Protein AF-A0A177N5U4-F1 (afdb_monomer_lite)

Radius of gyration: 31.04 Å; chains: 1; bounding box: 64×52×62 Å

pLDDT: mean 76.76, std 10.3, range [43.62, 92.69]

Sequence (119 aa):
MPQPHKRHLLTKIILLGGLFAGLVYFFHPEVGGVSLLIDGQPVAEPLFRLAAIPLLLAVVAVVGVLVLIALFGAGMLMFFAVLACSVLGVFLLAPYSWPILLLFGLMLLAMSWRSGGER

Secondary structure (DSSP, 8-state):
----HHHHHHHHHHHHHHHHHHHHHHH-TTTT----EETTEE---HHHHHHHHHHHHHHHHHHHHHHHHHHHHHHHHHHHHHHHHHHHHHHHH-GGGHHHHHHHHHHHHHHHHHHHS--

Structure (mmCIF, N/CA/C/O backbone):
data_AF-A0A177N5U4-F1
#
_entry.id   AF-A0A177N5U4-F1
#
loop_
_atom_site.group_PDB
_atom_site.id
_atom_site.type_symbol
_atom_site.label_atom_id
_atom_site.label_alt_id
_atom_site.label_comp_id
_atom_site.label_asym_id
_atom_site.label_entity_id
_atom_site.label_seq_id
_atom_site.pdbx_PDB_ins_code
_atom_site.Cartn_x
_atom_site.Cartn_y
_atom_site.Cartn_z
_atom_site.occupancy
_atom_site.B_iso_or_equiv
_atom_site.auth_seq_id
_atom_site.auth_comp_id
_atom_site.auth_asym_id
_atom_site.auth_atom_id
_atom_site.pdbx_PDB_model_num
ATOM 1 N N . MET A 1 1 ? 33.64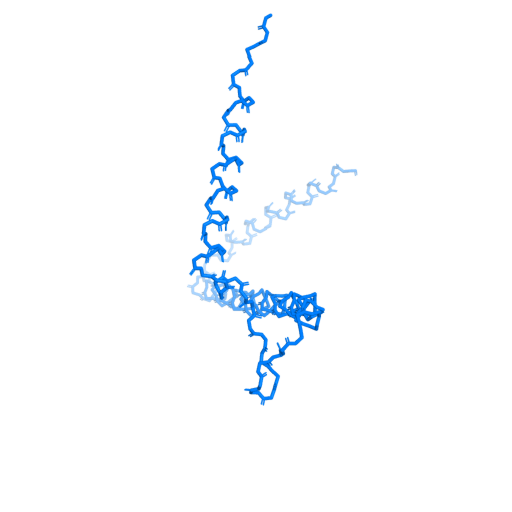5 34.446 6.947 1.00 43.62 1 MET A N 1
ATOM 2 C CA . MET A 1 1 ? 34.465 33.279 6.551 1.00 43.62 1 MET A CA 1
ATOM 3 C C . MET A 1 1 ? 33.577 32.035 6.500 1.00 43.62 1 MET A C 1
ATOM 5 O O . MET A 1 1 ? 33.235 31.531 7.563 1.00 43.62 1 MET A O 1
ATOM 9 N N . PRO A 1 2 ? 33.132 31.568 5.320 1.00 46.47 2 PRO A N 1
ATOM 10 C CA . PRO A 1 2 ? 32.341 30.346 5.197 1.00 46.47 2 PRO A CA 1
ATOM 11 C C . PRO A 1 2 ? 33.238 29.140 4.863 1.00 46.47 2 PRO A C 1
ATOM 13 O O . PRO A 1 2 ? 34.041 29.180 3.936 1.00 46.47 2 PRO A O 1
ATOM 16 N N . GLN A 1 3 ? 33.104 28.069 5.644 1.00 57.28 3 GLN A N 1
ATOM 17 C CA . GLN A 1 3 ? 33.880 26.825 5.559 1.00 57.28 3 GLN A CA 1
ATOM 18 C C . GLN A 1 3 ? 33.539 25.999 4.289 1.00 57.28 3 GLN A C 1
ATOM 20 O O . GLN A 1 3 ? 32.374 25.639 4.109 1.00 57.28 3 GLN A O 1
ATOM 25 N N . PRO A 1 4 ? 34.515 25.602 3.441 1.00 58.34 4 PRO A N 1
ATOM 26 C CA . PRO A 1 4 ? 34.283 24.878 2.176 1.00 58.34 4 PRO A CA 1
ATOM 27 C C . PRO A 1 4 ? 34.144 23.342 2.314 1.00 58.34 4 PRO A C 1
ATOM 29 O O . PRO A 1 4 ? 34.214 22.610 1.328 1.00 58.34 4 PRO A O 1
ATOM 32 N N . HIS A 1 5 ? 33.938 22.814 3.523 1.00 59.22 5 HIS A N 1
ATOM 33 C CA . HIS A 1 5 ? 34.162 21.392 3.824 1.00 59.22 5 HIS A CA 1
ATOM 34 C C . HIS A 1 5 ? 33.105 20.410 3.257 1.00 59.22 5 HIS A C 1
ATOM 36 O O . HIS A 1 5 ? 33.413 19.246 3.010 1.00 59.22 5 HIS A O 1
ATOM 42 N N . LYS A 1 6 ? 31.860 20.843 2.996 1.00 60.66 6 LYS A N 1
ATOM 43 C CA . LYS A 1 6 ? 30.755 19.924 2.626 1.00 60.66 6 LYS A CA 1
ATOM 44 C C . LYS A 1 6 ? 30.735 19.477 1.157 1.00 60.66 6 LYS A C 1
ATOM 46 O O . LYS A 1 6 ? 30.216 18.403 0.864 1.00 60.66 6 LYS A O 1
ATOM 51 N N . ARG A 1 7 ? 31.314 20.254 0.231 1.00 67.06 7 ARG A N 1
ATOM 52 C CA . ARG A 1 7 ? 31.342 19.896 -1.204 1.00 67.06 7 ARG A CA 1
ATOM 53 C C . ARG A 1 7 ? 32.164 18.636 -1.465 1.00 67.06 7 ARG A C 1
ATOM 55 O O . ARG A 1 7 ? 31.751 17.782 -2.236 1.00 67.06 7 ARG A O 1
ATOM 62 N N . HIS A 1 8 ? 33.289 18.501 -0.772 1.00 74.19 8 HIS A N 1
ATOM 63 C CA . HIS A 1 8 ? 34.229 17.407 -0.991 1.00 74.19 8 HIS A CA 1
ATOM 64 C C . HIS A 1 8 ? 33.670 16.042 -0.556 1.00 74.19 8 HIS A C 1
ATOM 66 O O . HIS A 1 8 ? 33.963 15.025 -1.181 1.00 74.19 8 HIS A O 1
ATOM 72 N N . LEU A 1 9 ? 32.820 16.015 0.478 1.00 79.62 9 LEU A N 1
ATOM 73 C CA . LEU A 1 9 ? 32.143 14.793 0.917 1.00 79.62 9 LEU A CA 1
ATOM 74 C C . LEU A 1 9 ? 31.110 14.329 -0.119 1.00 79.62 9 LEU A C 1
ATOM 76 O O . LEU A 1 9 ? 31.077 13.156 -0.475 1.00 79.62 9 LEU A O 1
ATOM 80 N N . LEU A 1 10 ? 30.313 15.261 -0.648 1.00 83.06 10 LEU A N 1
ATOM 81 C CA . LEU A 1 10 ? 29.286 14.965 -1.646 1.00 83.06 10 LEU A CA 1
ATOM 82 C C . LEU A 1 10 ? 29.916 14.460 -2.954 1.00 83.06 10 LEU A C 1
ATOM 84 O O . LEU A 1 10 ? 29.471 13.452 -3.496 1.00 83.06 10 LEU A O 1
ATOM 88 N N . THR A 1 11 ? 31.016 15.076 -3.403 1.00 86.50 11 THR A N 1
ATOM 89 C CA . THR A 1 11 ? 31.786 14.592 -4.560 1.00 86.50 11 THR A CA 1
ATOM 90 C C . THR A 1 11 ? 32.329 13.180 -4.338 1.00 86.50 11 THR A C 1
ATOM 92 O O . THR A 1 11 ? 32.208 12.344 -5.227 1.00 86.50 11 THR A O 1
ATOM 95 N N . LYS A 1 12 ? 32.872 12.876 -3.150 1.00 86.38 12 LYS A N 1
ATOM 96 C CA . LYS A 1 12 ? 33.354 11.525 -2.817 1.00 86.38 12 LYS A CA 1
ATOM 97 C C . LYS A 1 12 ? 32.238 10.484 -2.822 1.00 86.38 12 LYS A C 1
ATOM 99 O O . LYS A 1 12 ? 32.462 9.387 -3.316 1.00 86.38 12 LYS A O 1
ATOM 104 N N . ILE A 1 13 ? 31.054 10.823 -2.310 1.00 88.44 13 ILE A N 1
ATOM 105 C CA . ILE A 1 13 ? 29.900 9.913 -2.286 1.00 88.44 13 ILE A CA 1
ATOM 106 C C . ILE A 1 13 ? 29.414 9.620 -3.707 1.00 88.44 13 ILE A C 1
ATOM 108 O O . ILE A 1 13 ? 29.200 8.459 -4.038 1.00 88.44 13 ILE A O 1
ATOM 112 N N . ILE A 1 14 ? 29.294 10.641 -4.563 1.00 90.19 14 ILE A N 1
ATOM 113 C CA . ILE A 1 14 ? 28.900 10.444 -5.967 1.00 90.19 14 ILE A CA 1
ATOM 114 C C . ILE A 1 14 ? 29.947 9.607 -6.708 1.00 90.19 14 ILE A C 1
ATOM 116 O O . ILE A 1 14 ? 29.589 8.704 -7.457 1.00 90.19 14 ILE A O 1
ATOM 120 N N . LEU A 1 15 ? 31.236 9.868 -6.478 1.00 92.69 15 LEU A N 1
ATOM 121 C CA . LEU A 1 15 ? 32.326 9.160 -7.148 1.00 92.69 15 LEU A CA 1
ATOM 122 C C . LEU A 1 15 ? 32.426 7.698 -6.686 1.00 92.69 15 LEU A C 1
ATOM 124 O O . LEU A 1 15 ? 32.589 6.806 -7.513 1.00 92.69 15 LEU A O 1
ATOM 128 N N . LEU A 1 16 ? 32.248 7.441 -5.387 1.00 91.75 16 LEU A N 1
ATOM 129 C CA . LEU A 1 16 ? 32.196 6.089 -4.830 1.00 91.75 16 LEU A CA 1
ATOM 130 C C . LEU A 1 16 ? 30.946 5.337 -5.303 1.00 91.75 16 LEU A C 1
ATOM 132 O O . LEU A 1 16 ? 31.050 4.184 -5.708 1.00 91.75 16 LEU A O 1
ATOM 136 N N . GLY A 1 17 ? 29.785 5.995 -5.304 1.00 86.12 17 GLY A N 1
ATOM 137 C CA . GLY A 1 17 ? 28.531 5.426 -5.796 1.00 86.12 17 GLY A CA 1
ATOM 138 C C . GLY A 1 17 ? 28.585 5.098 -7.288 1.00 86.12 17 GLY A C 1
ATOM 139 O O . GLY A 1 17 ? 28.162 4.019 -7.688 1.00 86.12 17 GLY A O 1
ATOM 140 N N . GLY A 1 18 ? 29.172 5.981 -8.100 1.00 89.44 18 GLY A N 1
ATOM 141 C CA . GLY A 1 18 ? 29.389 5.750 -9.529 1.00 89.44 18 GLY A CA 1
ATOM 142 C C . GLY A 1 18 ? 30.367 4.607 -9.800 1.00 89.44 18 GLY A C 1
ATOM 143 O O . GLY A 1 18 ? 30.095 3.766 -10.653 1.00 89.44 18 GLY A O 1
ATOM 144 N N . LEU A 1 19 ? 31.464 4.523 -9.038 1.00 92.25 19 LEU A N 1
ATOM 145 C CA . LEU A 1 19 ? 32.413 3.410 -9.131 1.00 92.25 19 LEU A CA 1
ATOM 146 C C . LEU A 1 19 ? 31.739 2.076 -8.786 1.00 92.25 19 LEU A C 1
ATOM 148 O O . LEU A 1 19 ? 31.916 1.095 -9.502 1.00 92.25 19 LEU A O 1
ATOM 152 N N . PHE A 1 20 ? 30.938 2.051 -7.719 1.00 85.69 20 PHE A N 1
ATOM 153 C CA . PHE A 1 20 ? 30.228 0.850 -7.288 1.00 85.69 20 PHE A CA 1
ATOM 154 C C . PHE A 1 20 ? 29.162 0.428 -8.302 1.00 85.69 20 PHE A C 1
ATOM 156 O O . PHE A 1 20 ? 29.101 -0.739 -8.671 1.00 85.69 20 PHE A O 1
ATOM 163 N N . ALA A 1 21 ? 28.371 1.378 -8.809 1.00 82.44 21 ALA A N 1
ATOM 164 C CA . ALA A 1 21 ? 27.389 1.123 -9.859 1.00 82.44 21 ALA A CA 1
ATOM 165 C C . ALA A 1 21 ? 28.052 0.596 -11.143 1.00 82.44 21 ALA A C 1
ATOM 167 O O . ALA A 1 21 ? 27.557 -0.357 -11.741 1.00 82.44 21 ALA A O 1
ATOM 168 N N . GLY A 1 22 ? 29.201 1.163 -11.526 1.00 83.19 22 GLY A N 1
ATOM 169 C CA . GLY A 1 22 ? 29.991 0.695 -12.663 1.00 83.19 22 GLY A CA 1
ATOM 170 C C . GLY A 1 22 ? 30.524 -0.726 -12.470 1.00 83.19 22 GLY A C 1
ATOM 171 O O . GLY A 1 22 ? 30.394 -1.548 -13.372 1.00 83.19 22 GLY A O 1
ATOM 172 N N . LEU A 1 23 ? 31.065 -1.042 -11.288 1.00 85.00 23 LEU A N 1
ATOM 173 C CA . LEU A 1 23 ? 31.514 -2.399 -10.961 1.00 85.00 23 LEU A CA 1
ATOM 174 C C . LEU A 1 23 ? 30.354 -3.401 -10.985 1.00 85.00 23 LEU A C 1
ATOM 176 O O . LEU A 1 23 ? 30.491 -4.468 -11.574 1.00 85.00 23 LEU A O 1
ATOM 180 N N . VAL A 1 24 ? 29.214 -3.062 -10.379 1.00 81.19 24 VAL A N 1
ATOM 181 C CA . VAL A 1 24 ? 28.028 -3.933 -10.359 1.00 81.19 24 VAL A CA 1
ATOM 182 C C . VAL A 1 24 ? 27.532 -4.209 -11.777 1.00 81.19 24 VAL A C 1
ATOM 184 O O . VAL A 1 24 ? 27.314 -5.367 -12.118 1.00 81.19 24 VAL A O 1
ATOM 187 N N . TYR A 1 25 ? 27.436 -3.180 -12.624 1.00 78.44 25 TYR A N 1
ATOM 188 C CA . TYR A 1 25 ? 27.037 -3.344 -14.023 1.00 78.44 25 TYR 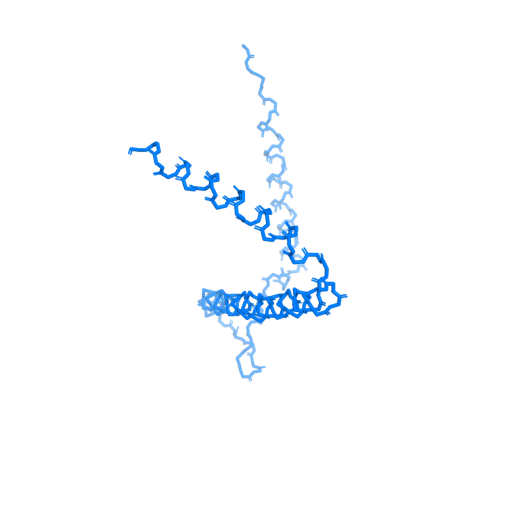A CA 1
ATOM 189 C C . TYR A 1 25 ? 28.036 -4.195 -14.823 1.00 78.44 25 TYR A C 1
ATOM 191 O O . TYR A 1 25 ? 27.635 -5.015 -15.645 1.00 78.44 25 TYR A O 1
ATOM 199 N N . PHE A 1 26 ? 29.339 -4.030 -14.569 1.00 80.75 26 PHE A N 1
ATOM 200 C CA . PHE A 1 26 ? 30.389 -4.780 -15.260 1.00 80.75 26 PHE A CA 1
ATOM 201 C C . PHE A 1 26 ? 30.415 -6.264 -14.871 1.00 80.75 26 PHE A C 1
ATOM 203 O O . PHE A 1 26 ? 30.567 -7.122 -15.736 1.00 80.75 26 PHE A O 1
ATOM 210 N N . PHE A 1 27 ? 30.266 -6.579 -13.581 1.00 81.25 27 PHE A N 1
ATOM 211 C CA . PHE A 1 27 ? 30.308 -7.962 -13.092 1.00 81.25 27 PHE A CA 1
ATOM 212 C C . PHE A 1 27 ? 28.976 -8.703 -13.241 1.00 81.25 27 PHE A C 1
ATOM 214 O O . PHE A 1 27 ? 28.964 -9.929 -13.340 1.00 81.25 27 PHE A O 1
ATOM 221 N N . HIS A 1 28 ? 27.861 -7.978 -13.273 1.00 70.75 28 HIS A N 1
ATOM 222 C CA . HIS A 1 28 ? 26.526 -8.552 -13.328 1.00 70.75 28 HIS A CA 1
ATOM 223 C C . HIS A 1 28 ? 25.624 -7.718 -14.254 1.00 70.75 28 HIS A C 1
ATOM 225 O O . HIS A 1 28 ? 24.751 -6.995 -13.783 1.00 70.75 28 HIS A O 1
ATOM 231 N N . PRO A 1 29 ? 25.766 -7.827 -15.584 1.00 65.75 29 PRO A N 1
ATOM 232 C CA . PRO A 1 29 ? 24.925 -7.072 -16.523 1.00 65.75 29 PRO A CA 1
ATOM 233 C C . PRO A 1 29 ? 23.429 -7.414 -16.387 1.00 65.75 29 PRO A C 1
ATOM 235 O O . PRO A 1 29 ? 22.563 -6.622 -16.748 1.00 65.75 29 PRO A O 1
ATOM 238 N N . GLU A 1 30 ? 23.131 -8.581 -15.813 1.00 62.59 30 GLU A N 1
ATOM 239 C CA . GLU A 1 30 ? 21.780 -9.078 -15.563 1.00 62.59 30 GLU A CA 1
ATOM 240 C C . GLU A 1 30 ? 21.149 -8.502 -14.274 1.00 62.59 30 GLU A C 1
ATOM 242 O O . GLU A 1 30 ? 19.921 -8.488 -14.147 1.00 62.59 30 GLU A O 1
ATOM 247 N N . VAL A 1 31 ? 21.940 -8.010 -13.300 1.00 61.78 31 VAL A N 1
ATOM 248 C CA . VAL A 1 31 ? 21.378 -7.464 -12.046 1.00 61.78 31 VAL A CA 1
ATOM 249 C C . VAL A 1 31 ? 20.939 -6.017 -12.259 1.00 61.78 31 VAL A C 1
ATOM 251 O O . VAL A 1 31 ? 21.719 -5.072 -12.232 1.00 61.78 31 VAL A O 1
ATOM 254 N N . GLY A 1 32 ? 19.642 -5.862 -12.512 1.00 54.81 32 GLY A N 1
ATOM 255 C CA . GLY A 1 32 ? 19.002 -4.581 -12.821 1.00 54.81 32 GLY A CA 1
ATOM 256 C C . GLY A 1 32 ? 18.072 -4.651 -14.031 1.00 54.81 32 GLY A C 1
ATOM 257 O O . GLY A 1 32 ? 17.255 -3.752 -14.232 1.00 54.81 32 GLY A O 1
ATOM 258 N N . GLY A 1 33 ? 18.139 -5.734 -14.810 1.00 60.03 33 GLY A N 1
ATOM 259 C CA . GLY A 1 33 ? 17.194 -5.998 -15.886 1.00 60.03 33 GLY A CA 1
ATOM 260 C C . GLY A 1 33 ? 15.846 -6.454 -15.333 1.00 60.03 33 GLY A C 1
ATOM 261 O O . GLY A 1 33 ? 15.703 -7.584 -14.876 1.00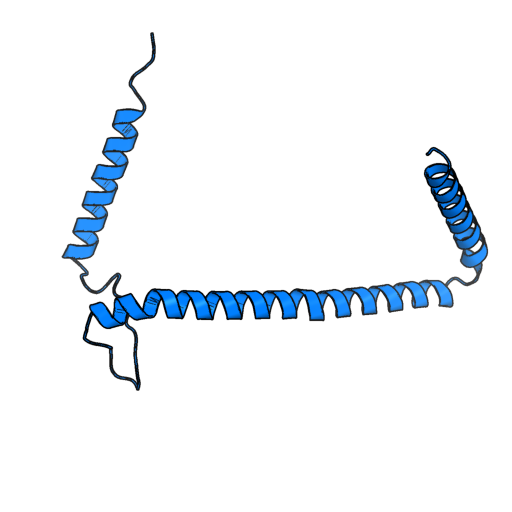 60.03 33 GLY A O 1
ATOM 262 N N . VAL A 1 34 ? 14.822 -5.603 -15.411 1.00 60.72 34 VAL A N 1
ATOM 263 C CA . VAL A 1 34 ? 13.439 -6.031 -15.151 1.00 60.72 34 VAL A CA 1
ATOM 264 C C . VAL A 1 34 ? 13.009 -6.937 -16.304 1.00 60.72 34 VAL A C 1
ATOM 266 O O . VAL A 1 34 ? 12.698 -6.451 -17.389 1.00 60.72 34 VAL A O 1
ATOM 269 N N . SER A 1 35 ? 13.047 -8.256 -16.112 1.00 66.00 35 SER A N 1
ATOM 270 C CA . SER A 1 35 ? 12.633 -9.199 -17.152 1.00 66.00 35 SER A CA 1
ATOM 271 C C . SER A 1 35 ? 11.113 -9.280 -17.220 1.00 66.00 35 SER A C 1
ATOM 273 O O . SER A 1 35 ? 10.476 -9.940 -16.405 1.00 66.00 35 SER A O 1
ATOM 275 N N . LEU A 1 36 ? 10.528 -8.559 -18.179 1.00 68.62 36 LEU A N 1
ATOM 276 C CA . LEU A 1 36 ? 9.115 -8.686 -18.518 1.00 68.62 36 LEU A CA 1
ATOM 277 C C . LEU A 1 36 ? 8.918 -9.934 -19.377 1.00 68.62 36 LEU A C 1
ATOM 279 O O . LEU A 1 36 ? 9.560 -10.091 -20.416 1.00 68.62 36 LEU A O 1
ATOM 283 N N . LEU A 1 37 ? 8.027 -10.806 -18.916 1.00 78.31 37 LEU A N 1
ATOM 284 C CA . LEU A 1 37 ? 7.601 -12.016 -19.605 1.00 78.31 37 LEU A CA 1
ATOM 285 C C . LEU A 1 37 ? 6.229 -11.747 -20.226 1.00 78.31 37 LEU A C 1
ATOM 287 O O . LEU A 1 37 ? 5.305 -11.349 -19.516 1.00 78.31 37 LEU A O 1
ATOM 291 N N . ILE A 1 38 ? 6.098 -11.969 -21.531 1.00 69.25 38 ILE A N 1
ATOM 292 C CA . ILE A 1 38 ? 4.816 -11.965 -22.245 1.00 69.25 38 ILE A CA 1
ATOM 293 C C . ILE A 1 38 ? 4.663 -13.366 -22.835 1.00 69.25 38 ILE A C 1
ATOM 295 O O . ILE A 1 38 ? 5.570 -13.852 -23.507 1.00 69.25 38 ILE A O 1
ATOM 299 N N . ASP A 1 39 ? 3.571 -14.056 -22.499 1.00 73.50 39 ASP A N 1
ATOM 300 C CA . ASP A 1 39 ? 3.299 -15.440 -22.925 1.00 73.50 39 ASP A CA 1
ATOM 301 C C . ASP A 1 39 ? 4.428 -16.441 -22.602 1.00 73.50 39 ASP A C 1
ATOM 303 O O . ASP A 1 39 ? 4.707 -17.383 -23.341 1.00 73.50 39 ASP A O 1
ATOM 307 N N . GLY A 1 40 ? 5.118 -16.228 -21.477 1.00 76.31 40 GLY A N 1
ATOM 308 C CA . GLY A 1 40 ? 6.233 -17.073 -21.036 1.00 76.31 40 GLY A CA 1
ATOM 309 C C . GLY A 1 40 ? 7.545 -16.850 -21.797 1.00 76.31 40 GLY A C 1
ATOM 310 O O . GLY A 1 40 ? 8.546 -17.475 -21.449 1.00 76.31 40 GLY A O 1
ATOM 311 N N . GLN A 1 41 ? 7.577 -15.948 -22.782 1.00 76.19 41 GLN A N 1
ATOM 312 C CA . GLN A 1 41 ? 8.798 -15.530 -23.466 1.00 76.19 41 GLN A CA 1
ATOM 313 C C . GLN A 1 41 ? 9.310 -14.201 -22.888 1.00 76.19 41 GLN A C 1
ATOM 315 O O . GLN A 1 41 ? 8.522 -13.279 -22.650 1.00 76.19 41 GLN A O 1
ATOM 320 N N . PRO A 1 42 ? 10.623 -14.065 -22.636 1.00 74.25 42 PRO A N 1
ATOM 321 C CA . PRO A 1 42 ? 11.192 -12.795 -22.217 1.00 74.25 42 PRO A CA 1
ATOM 322 C C . PRO A 1 42 ? 11.099 -11.795 -23.370 1.00 74.25 42 PRO A C 1
ATOM 324 O O . PRO A 1 42 ? 11.528 -12.076 -24.489 1.00 74.25 42 PRO A O 1
ATOM 327 N N . VAL A 1 43 ? 10.572 -10.603 -23.095 1.00 70.81 43 VAL A N 1
ATOM 328 C CA . VAL A 1 43 ? 10.549 -9.515 -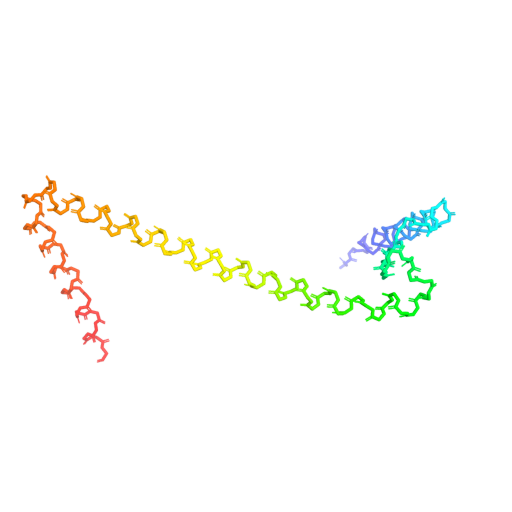24.078 1.00 70.81 43 VAL A CA 1
ATOM 329 C C . VAL A 1 43 ? 11.995 -9.117 -24.367 1.00 70.81 43 VAL A C 1
ATOM 331 O O . VAL A 1 43 ? 12.678 -8.584 -23.483 1.00 70.81 43 VAL A O 1
ATOM 334 N N . ALA A 1 44 ? 12.454 -9.443 -25.577 1.00 68.94 44 ALA A N 1
ATOM 335 C CA . ALA A 1 44 ? 13.841 -9.298 -26.016 1.00 68.94 44 ALA A CA 1
ATOM 336 C C . ALA A 1 44 ? 14.212 -7.845 -26.343 1.00 68.94 44 ALA A C 1
ATOM 338 O O . ALA A 1 44 ? 15.372 -7.459 -26.232 1.00 68.94 44 ALA A O 1
ATOM 339 N N . GLU A 1 45 ? 13.229 -7.023 -26.715 1.00 73.62 45 GLU A N 1
ATOM 340 C CA . GLU A 1 45 ? 13.471 -5.647 -27.133 1.00 73.62 45 GLU A CA 1
ATOM 341 C C . GLU A 1 45 ? 13.476 -4.686 -25.932 1.00 73.62 45 GLU A C 1
ATOM 343 O O . GLU A 1 45 ? 12.443 -4.476 -25.283 1.00 73.62 45 GLU A O 1
ATOM 348 N N . PRO A 1 46 ? 14.623 -4.047 -25.629 1.00 68.62 46 PRO A N 1
ATOM 349 C CA . PRO A 1 46 ? 14.766 -3.198 -24.448 1.00 68.62 46 PRO A CA 1
ATOM 350 C C . PRO A 1 46 ? 13.866 -1.953 -24.491 1.00 68.62 46 PRO A C 1
ATOM 352 O O . PRO A 1 46 ? 13.446 -1.466 -23.443 1.00 68.62 46 PRO A O 1
ATOM 355 N N . LEU A 1 47 ? 13.507 -1.463 -25.685 1.00 73.69 47 LEU A N 1
ATOM 356 C CA . LEU A 1 47 ? 12.591 -0.328 -25.854 1.00 73.69 47 LEU A CA 1
ATOM 357 C C . LEU A 1 47 ? 11.155 -0.675 -25.440 1.00 73.69 47 LEU A C 1
ATOM 359 O O . LEU A 1 47 ? 10.512 0.110 -24.747 1.00 73.69 47 LEU A O 1
ATOM 363 N N . PHE A 1 48 ? 10.678 -1.872 -25.792 1.00 70.19 48 PHE A N 1
ATOM 364 C CA . PHE A 1 48 ? 9.368 -2.371 -25.360 1.00 70.19 48 PHE A CA 1
ATOM 365 C C . PHE A 1 48 ? 9.318 -2.589 -23.849 1.00 70.19 48 PHE A C 1
ATOM 367 O O . PHE A 1 48 ? 8.334 -2.251 -23.191 1.00 70.19 48 PHE A O 1
ATOM 374 N N . ARG A 1 49 ? 10.416 -3.093 -23.284 1.00 68.75 49 ARG A N 1
ATOM 375 C CA . ARG A 1 49 ? 10.572 -3.288 -21.842 1.00 68.75 49 ARG A CA 1
ATOM 376 C C . ARG A 1 49 ? 10.513 -1.957 -21.080 1.00 68.75 49 ARG A C 1
ATOM 378 O O . ARG A 1 49 ? 9.841 -1.886 -20.056 1.00 68.75 49 ARG A O 1
ATOM 385 N N . LEU A 1 50 ? 11.132 -0.893 -21.602 1.00 73.56 50 LEU A N 1
ATOM 386 C CA . LEU A 1 50 ? 11.030 0.458 -21.034 1.00 73.56 50 LEU A CA 1
ATOM 387 C C . LEU A 1 50 ? 9.619 1.046 -21.173 1.00 73.56 50 LEU A C 1
ATOM 389 O O . LEU A 1 50 ? 9.103 1.632 -20.223 1.00 73.56 50 LEU A O 1
ATOM 393 N N . ALA A 1 51 ? 8.987 0.871 -22.335 1.00 76.50 51 ALA A N 1
ATOM 394 C CA . ALA A 1 51 ? 7.639 1.370 -22.607 1.00 76.50 51 ALA A CA 1
ATOM 395 C C . ALA A 1 51 ? 6.563 0.711 -21.724 1.00 76.50 51 ALA A C 1
ATOM 397 O O . ALA A 1 51 ? 5.521 1.313 -21.465 1.00 76.50 51 ALA A O 1
ATOM 398 N N . ALA A 1 52 ? 6.822 -0.495 -21.216 1.00 71.31 52 ALA A N 1
ATOM 399 C CA . ALA A 1 52 ? 5.944 -1.180 -20.276 1.00 71.31 52 ALA A CA 1
ATOM 400 C C . ALA A 1 52 ? 6.030 -0.625 -18.841 1.00 71.31 52 ALA A C 1
ATOM 402 O O . ALA A 1 52 ? 5.069 -0.770 -18.090 1.00 71.31 52 ALA A O 1
ATOM 403 N N . ILE A 1 53 ? 7.127 0.037 -18.446 1.00 77.81 53 ILE A N 1
ATOM 404 C CA . ILE A 1 53 ? 7.326 0.538 -17.071 1.00 77.81 53 ILE A CA 1
ATOM 405 C C . ILE A 1 53 ? 6.232 1.539 -16.648 1.00 77.81 53 ILE A C 1
ATOM 407 O O . ILE A 1 53 ? 5.654 1.345 -15.576 1.00 77.81 53 ILE A O 1
ATOM 411 N N . PRO A 1 54 ? 5.886 2.574 -17.445 1.00 77.62 54 PRO A N 1
ATOM 412 C CA . PRO A 1 54 ? 4.808 3.501 -17.099 1.00 77.62 54 PRO A CA 1
ATOM 413 C C . PRO A 1 54 ? 3.454 2.805 -16.941 1.00 77.62 54 PRO A C 1
ATOM 415 O O . PRO A 1 54 ? 2.696 3.126 -16.028 1.00 77.62 54 PRO A O 1
ATOM 418 N N . LEU A 1 55 ? 3.165 1.829 -17.805 1.00 81.62 55 LEU A N 1
ATOM 419 C CA . LEU A 1 55 ? 1.929 1.053 -17.744 1.00 81.62 55 LEU A CA 1
ATOM 420 C C . LEU A 1 55 ? 1.873 0.207 -16.466 1.00 81.62 55 LEU A C 1
ATOM 422 O O . LEU A 1 55 ? 0.856 0.185 -15.778 1.00 81.62 55 LEU A O 1
ATOM 426 N N . LEU A 1 56 ? 2.983 -0.440 -16.113 1.00 79.56 56 LEU A N 1
ATOM 427 C CA . LEU A 1 56 ? 3.105 -1.263 -14.911 1.00 79.56 56 LEU A CA 1
ATOM 428 C C . LEU A 1 56 ? 2.950 -0.410 -13.642 1.00 79.56 56 LEU A C 1
ATOM 430 O O . LEU A 1 56 ? 2.210 -0.784 -12.734 1.00 79.56 56 LEU A O 1
ATOM 434 N N . LEU A 1 57 ? 3.562 0.778 -13.615 1.00 85.19 57 LEU A N 1
ATOM 435 C CA . LEU A 1 57 ? 3.374 1.768 -12.550 1.00 85.19 57 LEU A CA 1
ATOM 436 C C . LEU A 1 57 ? 1.912 2.210 -12.425 1.00 85.19 57 LEU A C 1
ATOM 438 O O . LEU A 1 57 ? 1.396 2.280 -11.310 1.00 85.19 57 LEU A O 1
ATOM 442 N N . ALA A 1 58 ? 1.235 2.471 -13.545 1.00 87.69 58 ALA A N 1
ATOM 443 C CA . ALA A 1 58 ? -0.175 2.849 -13.542 1.00 87.69 58 ALA A CA 1
ATOM 444 C C . ALA A 1 58 ? -1.062 1.732 -12.967 1.00 87.69 58 ALA A C 1
ATOM 446 O O . ALA A 1 58 ? -1.905 1.996 -12.111 1.00 87.69 58 ALA A O 1
ATOM 447 N N . VAL A 1 59 ? -0.835 0.478 -13.371 1.00 85.38 59 VAL A N 1
ATOM 448 C CA . VAL A 1 59 ? -1.568 -0.685 -12.842 1.00 85.38 59 VAL A CA 1
ATOM 449 C C . VAL A 1 59 ? -1.333 -0.845 -11.341 1.00 85.38 59 VAL A C 1
ATOM 451 O O . VAL A 1 59 ? -2.294 -0.975 -10.582 1.00 85.38 59 VAL A O 1
ATOM 454 N N . VAL A 1 60 ? -0.079 -0.780 -10.887 1.00 84.75 60 VAL A N 1
ATOM 455 C CA . VAL A 1 60 ? 0.259 -0.887 -9.459 1.00 84.75 60 VAL A CA 1
ATOM 456 C C . VAL A 1 60 ? -0.377 0.244 -8.651 1.00 84.75 60 VAL A C 1
ATOM 458 O O . VAL A 1 60 ? -0.897 -0.008 -7.565 1.00 84.75 60 VAL A O 1
ATOM 461 N N . ALA A 1 61 ? -0.400 1.470 -9.178 1.00 88.00 61 ALA A N 1
ATOM 462 C CA . ALA A 1 61 ? -1.059 2.596 -8.524 1.00 88.00 61 ALA A CA 1
ATOM 463 C C . ALA A 1 61 ? -2.570 2.360 -8.369 1.00 88.00 61 ALA A C 1
ATOM 465 O O . ALA A 1 61 ? -3.109 2.550 -7.279 1.00 88.00 61 ALA A O 1
ATOM 466 N N . VAL A 1 62 ? -3.247 1.887 -9.421 1.00 90.69 62 VAL A N 1
ATOM 467 C CA . VAL A 1 62 ? -4.684 1.563 -9.379 1.00 90.69 62 VAL A CA 1
ATOM 468 C C . VAL A 1 62 ? -4.971 0.452 -8.369 1.00 90.69 62 VAL A C 1
ATOM 470 O O . VAL A 1 62 ? -5.883 0.587 -7.552 1.00 90.69 62 VAL A O 1
ATOM 473 N N . VAL A 1 63 ? -4.174 -0.619 -8.372 1.00 90.25 63 VAL A N 1
ATOM 474 C CA . VAL A 1 63 ? -4.297 -1.710 -7.393 1.00 90.25 63 VAL A CA 1
ATOM 475 C C . VAL A 1 63 ? -4.070 -1.195 -5.972 1.00 90.25 63 VAL A C 1
ATOM 477 O O . VAL A 1 63 ? -4.847 -1.517 -5.077 1.00 90.25 63 VAL A O 1
ATOM 480 N N . GLY A 1 64 ? -3.061 -0.351 -5.756 1.00 86.19 64 GLY A N 1
ATOM 481 C CA . GLY A 1 64 ? -2.800 0.267 -4.457 1.00 86.19 64 GLY A CA 1
ATOM 482 C C . GLY A 1 64 ? -3.981 1.101 -3.955 1.00 86.19 64 GLY A C 1
ATOM 483 O O . GLY A 1 64 ? -4.381 0.968 -2.799 1.00 86.19 64 GLY A O 1
ATOM 484 N N . VAL A 1 65 ? -4.598 1.902 -4.829 1.00 84.06 65 VAL A N 1
ATOM 485 C CA . VAL A 1 65 ? -5.807 2.673 -4.498 1.00 84.06 65 VAL A CA 1
ATOM 486 C C . VAL A 1 65 ? -6.977 1.748 -4.161 1.00 84.06 65 VAL A C 1
ATOM 488 O O . VAL A 1 65 ? -7.646 1.968 -3.155 1.00 84.06 65 VAL A O 1
ATOM 491 N N . LEU A 1 66 ? -7.203 0.688 -4.939 1.00 83.06 66 LEU A N 1
ATOM 492 C CA . LEU A 1 66 ? -8.244 -0.307 -4.656 1.00 83.06 66 LEU A CA 1
ATOM 493 C C . LEU A 1 66 ? -8.038 -0.985 -3.298 1.00 83.06 66 LEU A C 1
ATOM 495 O O . LEU A 1 66 ? -8.997 -1.134 -2.545 1.00 83.06 66 LEU A O 1
ATOM 499 N N . VAL A 1 67 ? -6.800 -1.350 -2.956 1.00 83.19 67 VAL A N 1
ATOM 500 C CA . VAL A 1 67 ? -6.456 -1.930 -1.648 1.00 83.19 67 VAL A CA 1
ATOM 501 C C . VAL A 1 67 ? -6.732 -0.938 -0.524 1.00 83.19 67 VAL A C 1
ATOM 503 O O . VAL A 1 67 ? -7.317 -1.320 0.485 1.00 83.19 67 VAL A O 1
ATOM 506 N N . LEU A 1 68 ? -6.370 0.336 -0.693 1.00 83.56 68 LEU A N 1
ATOM 507 C CA . LEU A 1 68 ? -6.677 1.371 0.293 1.00 83.56 68 LEU A CA 1
ATOM 508 C C . LEU A 1 68 ? -8.186 1.556 0.458 1.00 83.56 68 LEU A C 1
ATOM 510 O O . LEU A 1 68 ? -8.664 1.592 1.586 1.00 83.56 68 LEU A O 1
ATOM 514 N N . ILE A 1 69 ? -8.947 1.616 -0.636 1.00 79.19 69 ILE A N 1
ATOM 515 C CA . ILE A 1 69 ? -10.412 1.717 -0.592 1.00 79.19 69 ILE A CA 1
ATOM 516 C C . ILE A 1 69 ? -11.015 0.488 0.093 1.00 79.19 69 ILE A C 1
ATOM 518 O O . ILE A 1 69 ? -11.905 0.636 0.925 1.00 79.19 69 ILE A O 1
ATOM 522 N N . ALA A 1 70 ? -10.523 -0.714 -0.205 1.00 77.00 70 ALA A N 1
ATOM 523 C CA . ALA A 1 70 ? -10.976 -1.943 0.435 1.00 77.00 70 ALA A CA 1
ATOM 524 C C . ALA A 1 70 ? -10.645 -1.957 1.935 1.00 77.00 70 ALA A C 1
ATOM 526 O O . ALA A 1 70 ? -11.495 -2.322 2.743 1.00 77.00 70 ALA A O 1
ATOM 527 N N . LEU A 1 71 ? -9.446 -1.513 2.321 1.00 78.06 71 LEU A N 1
ATOM 528 C CA . LEU A 1 71 ? -8.999 -1.468 3.711 1.00 78.06 71 LEU A CA 1
ATOM 529 C C . LEU A 1 71 ? -9.757 -0.408 4.517 1.00 78.06 71 LEU A C 1
ATOM 531 O O . LEU A 1 71 ? -10.240 -0.699 5.607 1.00 78.06 71 LEU A O 1
ATOM 535 N N . PHE A 1 72 ? -9.905 0.803 3.982 1.00 76.50 72 PHE A N 1
ATOM 536 C CA . PHE A 1 72 ? -10.680 1.861 4.626 1.00 76.50 72 PHE A CA 1
ATOM 537 C C . PHE A 1 72 ? -12.174 1.547 4.620 1.00 76.50 72 PHE A C 1
ATOM 539 O O . PHE A 1 72 ? -12.836 1.801 5.616 1.00 76.50 72 PHE A O 1
ATOM 546 N N . GLY A 1 73 ? -12.704 0.960 3.549 1.00 77.81 73 GLY A N 1
ATOM 547 C CA . GLY A 1 73 ? -14.103 0.554 3.451 1.00 77.81 73 GLY A CA 1
ATOM 548 C C . GLY A 1 73 ? -14.436 -0.571 4.427 1.00 77.81 73 GLY A C 1
ATOM 549 O O . GLY A 1 73 ? -15.216 -0.373 5.355 1.00 77.81 73 GLY A O 1
ATOM 550 N N . ALA A 1 74 ? -13.819 -1.744 4.269 1.00 75.88 74 ALA A N 1
ATOM 551 C CA . ALA A 1 74 ? -14.088 -2.899 5.127 1.00 75.88 74 ALA A CA 1
ATOM 552 C C . ALA A 1 74 ? -13.624 -2.670 6.575 1.00 75.88 74 ALA A C 1
ATOM 554 O O . ALA A 1 74 ? -14.331 -3.040 7.514 1.00 75.88 74 ALA A O 1
ATOM 555 N N . GLY A 1 75 ? -12.475 -2.015 6.765 1.00 75.88 75 GLY A N 1
ATOM 556 C CA . GLY A 1 75 ? -11.930 -1.694 8.083 1.00 75.88 75 GLY A CA 1
ATOM 557 C C . GLY A 1 75 ? -12.771 -0.669 8.843 1.00 75.88 75 GLY A C 1
ATOM 558 O O . GLY A 1 75 ? -13.085 -0.908 10.009 1.00 75.88 75 GLY A O 1
ATOM 559 N N . MET A 1 76 ? -13.213 0.426 8.202 1.00 78.50 76 MET A N 1
ATOM 560 C CA . MET A 1 76 ? -14.148 1.349 8.863 1.00 78.50 76 MET A CA 1
ATOM 561 C C . MET A 1 76 ? -15.487 0.679 9.147 1.00 78.50 76 MET A C 1
ATOM 563 O O . MET A 1 76 ? -16.029 0.882 10.229 1.00 78.50 76 MET A O 1
ATOM 567 N N . LEU A 1 77 ? -16.020 -0.129 8.225 1.00 80.44 77 LEU A N 1
ATOM 568 C CA . LEU A 1 77 ? -17.296 -0.814 8.445 1.00 80.44 77 LEU A CA 1
ATOM 569 C C . LEU A 1 77 ? -17.228 -1.773 9.640 1.00 80.44 77 LEU A C 1
ATOM 571 O O . LEU A 1 77 ? -18.117 -1.736 10.489 1.00 80.44 77 LEU A O 1
ATOM 575 N N . MET A 1 78 ? -16.161 -2.571 9.764 1.00 80.19 78 MET A N 1
ATOM 576 C CA . MET A 1 78 ? -15.953 -3.419 10.944 1.00 80.19 78 MET A CA 1
ATOM 577 C C . MET A 1 78 ? -15.791 -2.596 12.224 1.00 80.19 78 MET A C 1
ATOM 579 O O . MET A 1 78 ? -16.380 -2.943 13.247 1.00 80.19 78 MET A O 1
ATOM 583 N N . PHE A 1 79 ? -15.044 -1.490 12.177 1.00 79.06 79 PHE A N 1
ATOM 584 C CA . PHE A 1 79 ? -14.867 -0.614 13.332 1.00 79.06 79 PHE A CA 1
ATOM 585 C C . PHE A 1 79 ? -16.197 -0.011 13.805 1.00 79.06 79 PHE A C 1
ATOM 587 O O . PHE A 1 79 ? -16.530 -0.120 14.984 1.00 79.06 79 PHE A O 1
ATOM 594 N N . PHE A 1 80 ? -16.992 0.564 12.897 1.00 82.44 80 PHE A N 1
ATOM 595 C CA . PHE A 1 80 ? -18.302 1.122 13.233 1.00 82.44 80 PHE A CA 1
ATOM 596 C C . PHE A 1 80 ? -19.289 0.051 13.701 1.00 82.44 80 PHE A C 1
ATOM 598 O O . PHE A 1 80 ? -20.060 0.315 14.621 1.00 82.44 80 PHE A O 1
ATOM 605 N N . ALA A 1 81 ? -19.248 -1.159 13.136 1.00 86.25 81 ALA A N 1
ATOM 606 C CA . ALA A 1 81 ? -20.085 -2.269 13.587 1.00 86.25 81 ALA A CA 1
ATOM 607 C C . ALA A 1 81 ? -19.752 -2.684 15.029 1.00 86.25 81 ALA A C 1
ATOM 609 O O . ALA A 1 81 ? -20.654 -2.822 15.856 1.00 86.25 81 ALA A O 1
ATOM 610 N N . VAL A 1 82 ? -18.464 -2.827 15.358 1.00 88.75 82 VAL A N 1
ATOM 611 C CA . VAL A 1 82 ? -18.022 -3.143 16.725 1.00 88.75 82 VAL A CA 1
ATOM 612 C C . VAL A 1 82 ? -18.339 -1.994 17.680 1.00 88.75 82 VAL A C 1
ATOM 614 O O . VAL A 1 82 ? -18.829 -2.243 18.779 1.00 88.75 82 VAL A O 1
ATOM 617 N N . LEU A 1 83 ? -18.126 -0.743 17.266 1.00 82.44 83 LEU A N 1
ATOM 618 C CA . LEU A 1 83 ? -18.455 0.436 18.067 1.00 82.44 83 LEU A CA 1
ATOM 619 C C . LEU A 1 83 ? -19.959 0.496 18.372 1.00 82.44 83 LEU A C 1
ATOM 621 O O . LEU A 1 83 ? -20.339 0.656 19.529 1.00 82.44 83 LEU A O 1
ATOM 625 N N . ALA A 1 84 ? -20.813 0.306 17.364 1.00 82.69 84 ALA A N 1
ATOM 626 C CA . ALA A 1 84 ? -22.264 0.284 17.527 1.00 82.69 84 ALA A CA 1
ATOM 627 C C . ALA A 1 84 ? -22.715 -0.861 18.444 1.00 82.69 84 ALA A C 1
ATOM 629 O O . ALA A 1 84 ? -23.541 -0.649 19.330 1.00 82.69 84 ALA A O 1
ATOM 630 N N . CYS A 1 85 ? -22.138 -2.054 18.279 1.00 86.06 85 CYS A N 1
ATOM 631 C CA . CYS A 1 85 ? -22.435 -3.206 19.126 1.00 86.06 85 CYS A CA 1
ATOM 632 C C . CYS A 1 85 ? -21.984 -2.972 20.579 1.00 86.06 85 CYS A C 1
ATOM 634 O O . CYS A 1 85 ?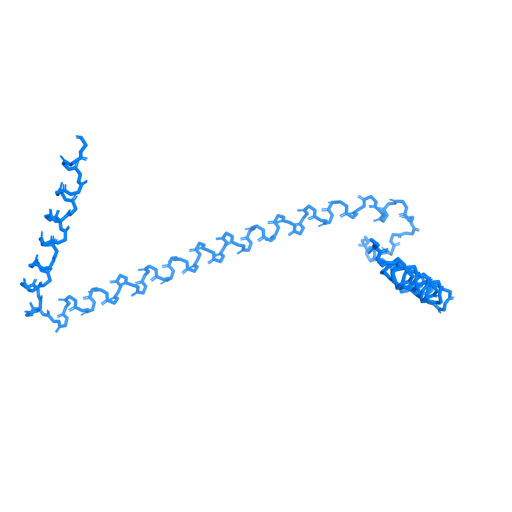 -22.713 -3.294 21.513 1.00 86.06 85 CYS A O 1
ATOM 636 N N . SER A 1 86 ? -20.827 -2.337 20.779 1.00 81.38 86 SER A N 1
ATOM 637 C CA . SER A 1 86 ? -20.314 -1.969 22.102 1.00 81.38 86 SER A CA 1
ATOM 638 C C . SER A 1 86 ? -21.198 -0.919 22.783 1.00 81.38 86 SER A C 1
ATOM 640 O O . SER A 1 86 ? -21.571 -1.081 23.944 1.00 81.38 86 SER A O 1
ATOM 642 N N . VAL A 1 87 ? -21.631 0.113 22.048 1.00 79.50 87 VAL A N 1
ATOM 643 C CA . VAL A 1 87 ? -22.577 1.125 22.548 1.00 79.50 87 VAL A CA 1
ATOM 644 C C . VAL A 1 87 ? -23.916 0.488 22.918 1.00 79.50 87 VAL A C 1
ATOM 646 O O . VAL A 1 87 ? -24.419 0.738 24.011 1.00 79.50 87 VAL A O 1
ATOM 649 N N . LEU A 1 88 ? -24.469 -0.376 22.061 1.00 82.75 88 LEU A N 1
ATOM 650 C CA . LEU A 1 88 ? -25.692 -1.133 22.355 1.00 82.75 88 LEU A CA 1
ATOM 651 C C . LEU A 1 88 ? -25.522 -2.043 23.576 1.00 82.75 88 LEU A C 1
ATOM 653 O O . LEU A 1 88 ? -26.414 -2.111 24.416 1.00 82.75 88 LEU A O 1
ATOM 657 N N . GLY A 1 89 ? -24.371 -2.700 23.712 1.00 83.25 89 GLY A N 1
ATOM 658 C CA . GLY A 1 89 ? -24.043 -3.528 24.869 1.00 83.25 89 GLY A CA 1
ATOM 659 C C . GLY A 1 89 ? -24.054 -2.727 26.169 1.00 83.25 89 GLY A C 1
ATOM 660 O O . GLY A 1 89 ? -24.722 -3.121 27.122 1.00 83.25 89 GLY A O 1
ATOM 661 N N . VAL A 1 90 ? -23.393 -1.567 26.199 1.00 78.75 90 VAL A N 1
ATOM 662 C CA . VAL A 1 90 ? -23.411 -0.655 27.358 1.00 78.75 90 VAL A CA 1
ATOM 663 C C . VAL A 1 90 ? -24.834 -0.179 27.662 1.00 78.75 90 VAL A C 1
ATOM 665 O O . VAL A 1 90 ? -25.242 -0.143 28.821 1.00 78.75 90 VAL A O 1
ATOM 668 N N . PHE A 1 91 ? -25.605 0.137 26.625 1.00 75.25 91 PHE A N 1
ATOM 669 C CA . PHE A 1 91 ? -26.983 0.608 26.738 1.00 75.25 91 PHE A CA 1
ATOM 670 C C . PHE A 1 91 ? -27.933 -0.448 27.326 1.00 75.25 91 PHE A C 1
ATOM 672 O O . PHE A 1 91 ? -28.824 -0.105 28.100 1.00 75.25 91 PHE A O 1
ATOM 679 N N . LEU A 1 92 ? -27.729 -1.727 26.993 1.00 78.94 92 LEU A N 1
ATOM 680 C CA . LEU A 1 92 ? -28.522 -2.851 27.502 1.00 78.94 92 LEU A CA 1
ATOM 681 C C . LEU A 1 92 ? -28.077 -3.305 28.900 1.00 78.94 92 LEU A C 1
ATOM 683 O O . LEU A 1 92 ? -28.918 -3.648 29.729 1.00 78.94 92 LEU A O 1
ATOM 687 N N . LEU A 1 93 ? -26.768 -3.324 29.168 1.00 78.75 93 LEU A N 1
ATOM 688 C CA . LEU A 1 93 ? -26.198 -3.847 30.417 1.00 78.75 93 LEU A CA 1
ATOM 689 C C . LEU A 1 93 ? -26.219 -2.833 31.568 1.00 78.75 93 LEU A C 1
ATOM 691 O O . LEU A 1 93 ? -26.214 -3.236 32.729 1.00 78.75 93 LEU A O 1
ATOM 695 N N . ALA A 1 94 ? -26.248 -1.531 31.274 1.00 71.38 94 ALA A N 1
ATOM 696 C CA . ALA A 1 94 ? -26.237 -0.473 32.281 1.00 71.38 94 ALA A CA 1
ATOM 697 C C . ALA A 1 94 ? -27.451 0.472 32.146 1.00 71.38 94 ALA A C 1
ATOM 699 O O . ALA A 1 94 ? -27.286 1.664 31.898 1.00 71.38 94 ALA A O 1
ATOM 700 N N . PRO A 1 95 ? -28.691 -0.004 32.364 1.00 66.19 95 PRO A N 1
ATOM 701 C CA . PRO A 1 95 ? -29.891 0.835 32.248 1.00 66.19 95 PRO A CA 1
ATOM 702 C C . PRO A 1 95 ? -29.904 2.009 33.244 1.00 66.19 95 PRO A C 1
ATOM 704 O O . PRO A 1 95 ? -30.488 3.055 32.979 1.00 66.19 95 PRO A O 1
ATOM 707 N N . TYR A 1 96 ? -29.215 1.879 34.380 1.00 69.50 96 TYR A N 1
ATOM 708 C CA . TYR A 1 96 ? -29.137 2.926 35.402 1.00 69.50 96 TYR A CA 1
ATOM 709 C C . TYR A 1 96 ? -28.168 4.070 35.063 1.00 69.50 96 TYR A C 1
ATOM 711 O O . TYR A 1 96 ? -28.200 5.097 35.739 1.00 69.50 96 TYR A O 1
ATOM 719 N N . SER A 1 97 ? -27.316 3.938 34.037 1.00 69.81 97 SER A N 1
ATOM 720 C CA . SER A 1 97 ? -26.393 5.008 33.618 1.00 69.81 97 SER 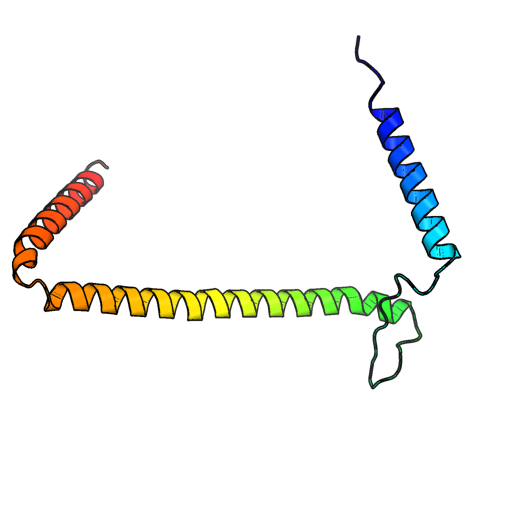A CA 1
ATOM 721 C C . SER A 1 97 ? -27.000 5.956 32.574 1.00 69.81 97 SER A C 1
ATOM 723 O O . SER A 1 97 ? -26.438 7.022 32.316 1.00 69.81 97 SER A O 1
ATOM 725 N N . TRP A 1 98 ? -28.184 5.635 32.038 1.00 72.62 98 TRP A N 1
ATOM 726 C CA . TRP A 1 98 ? -28.950 6.491 31.123 1.00 72.62 98 TRP A CA 1
ATOM 727 C C . TRP A 1 98 ? -29.162 7.923 31.617 1.00 72.62 98 TRP A C 1
ATOM 729 O O . TRP A 1 98 ? -28.880 8.837 30.845 1.00 72.62 98 TRP A O 1
ATOM 739 N N . PRO A 1 99 ? -29.623 8.172 32.861 1.00 74.56 99 PRO A N 1
ATOM 740 C CA . PRO A 1 99 ? -29.871 9.535 33.330 1.00 74.56 99 PRO A CA 1
ATOM 741 C C . PRO A 1 99 ? -28.594 10.382 33.348 1.00 74.56 99 PRO A C 1
ATOM 743 O O . PRO A 1 99 ? -28.620 11.562 33.012 1.00 74.56 99 PRO A O 1
ATOM 746 N N . ILE A 1 100 ? -27.460 9.764 33.687 1.00 78.31 100 ILE A N 1
ATOM 747 C CA . ILE A 1 100 ? -26.147 10.417 33.743 1.00 78.31 100 ILE A CA 1
ATOM 748 C C . ILE A 1 100 ? -25.636 10.707 32.326 1.00 78.31 100 ILE A C 1
ATOM 750 O O . ILE A 1 100 ? -25.151 11.805 32.062 1.00 78.31 100 ILE A O 1
ATOM 754 N N . LEU A 1 101 ? -25.791 9.761 31.395 1.00 75.19 101 LEU A N 1
ATOM 755 C CA . LEU A 1 101 ? -25.453 9.954 29.980 1.00 75.19 101 LEU A CA 1
ATOM 756 C C . LEU A 1 101 ? -26.329 11.029 29.319 1.00 75.19 101 LEU A C 1
ATOM 758 O O . LEU A 1 101 ? -25.814 11.837 28.551 1.00 75.19 101 LEU A O 1
ATOM 762 N N . LEU A 1 102 ? -27.621 11.090 29.659 1.00 80.44 102 LEU A N 1
ATOM 763 C CA . LEU A 1 102 ? -28.539 12.153 29.237 1.00 80.44 102 LEU A CA 1
ATOM 764 C C . LEU A 1 102 ? -28.095 13.519 29.760 1.00 80.44 102 LEU A C 1
ATOM 766 O O . LEU A 1 102 ? -28.069 14.474 28.992 1.00 80.44 102 LEU A O 1
ATOM 770 N N . LEU A 1 103 ? -27.700 13.611 31.033 1.00 83.12 103 LEU A N 1
ATOM 771 C CA . LEU A 1 103 ? -27.182 14.849 31.622 1.00 83.12 103 LEU A CA 1
ATOM 772 C C . LEU A 1 103 ? -25.894 15.313 30.930 1.00 83.12 103 LEU A C 1
ATOM 774 O O . LEU A 1 103 ? -25.782 16.484 30.567 1.00 83.12 103 LEU A O 1
ATOM 778 N N . PHE A 1 104 ? -24.948 14.402 30.689 1.00 82.62 104 PHE A N 1
ATOM 779 C CA . PHE A 1 104 ? -23.717 14.718 29.959 1.00 82.62 104 PHE A CA 1
ATOM 780 C C . PHE A 1 104 ? -23.991 15.113 28.504 1.00 82.62 104 PHE A C 1
ATOM 782 O O . PHE A 1 104 ? -23.424 16.092 28.020 1.00 82.62 104 PHE A O 1
ATOM 789 N N . GLY A 1 105 ? -24.887 14.403 27.817 1.00 84.50 105 GLY A N 1
ATOM 790 C CA . GLY A 1 105 ? -25.305 14.728 26.455 1.00 84.50 105 GLY A CA 1
ATOM 791 C C . GLY A 1 105 ? -25.981 16.096 26.367 1.00 84.50 105 GLY A C 1
ATOM 792 O O . GLY A 1 105 ? -25.646 16.889 25.490 1.00 84.50 105 GLY A O 1
ATOM 793 N N . LEU A 1 106 ? -26.863 16.418 27.317 1.00 86.25 106 LEU A N 1
ATOM 794 C CA . LEU A 1 106 ? -27.517 17.723 27.412 1.00 86.25 106 LEU A CA 1
ATOM 795 C C . LEU A 1 106 ? -26.499 18.841 27.671 1.00 86.25 106 LEU A C 1
ATOM 797 O O . LEU A 1 106 ? -26.586 19.904 27.060 1.00 86.25 106 LEU A O 1
ATOM 801 N N . MET A 1 107 ? -25.505 18.596 28.529 1.00 86.00 107 MET A N 1
ATOM 802 C CA . MET A 1 107 ? -24.436 19.556 28.810 1.00 86.00 107 MET A CA 1
ATOM 803 C C . MET A 1 107 ? -23.560 19.812 27.577 1.00 86.00 107 MET A C 1
ATOM 805 O O . MET A 1 107 ? -23.280 20.966 27.256 1.00 86.00 107 MET A O 1
ATOM 809 N N . LEU A 1 108 ? -23.175 18.760 26.848 1.00 86.81 108 LEU A N 1
ATOM 810 C CA . LEU A 1 108 ? -22.415 18.871 25.598 1.00 86.81 108 LEU A CA 1
ATOM 811 C C . LEU A 1 108 ? -23.215 19.595 24.508 1.00 86.81 108 LEU A C 1
ATOM 813 O O . LEU A 1 108 ? -22.663 20.441 23.804 1.00 86.81 108 LEU A O 1
ATOM 817 N N . LEU A 1 109 ? -24.518 19.321 24.403 1.00 87.62 109 LEU A N 1
ATOM 818 C CA . LEU A 1 109 ? -25.411 20.009 23.472 1.00 87.62 109 LEU A CA 1
ATOM 819 C C . LEU A 1 109 ? -25.557 21.494 23.831 1.00 87.62 109 LEU A C 1
ATOM 821 O O . LEU A 1 109 ? -25.490 22.342 22.947 1.00 87.62 109 LEU A O 1
ATOM 825 N N . ALA A 1 110 ? -25.688 21.824 25.118 1.00 87.00 110 ALA A N 1
ATOM 826 C CA . ALA A 1 110 ? -25.752 23.205 25.592 1.00 87.00 110 ALA A CA 1
ATOM 827 C C . ALA A 1 110 ? -24.444 23.970 25.325 1.00 87.00 110 ALA A C 1
ATOM 829 O O . ALA A 1 110 ? -24.479 25.123 24.892 1.00 87.00 110 ALA A O 1
ATOM 830 N N . MET A 1 111 ? -23.289 23.326 25.527 1.00 84.25 111 MET A N 1
ATOM 831 C CA . MET A 1 111 ? -21.984 23.905 25.189 1.00 84.25 111 MET A CA 1
ATOM 832 C C . MET A 1 111 ? -21.815 24.091 23.674 1.00 84.25 111 MET A C 1
ATOM 834 O O . MET A 1 111 ? -21.333 25.137 23.239 1.00 84.25 111 MET A O 1
ATOM 838 N N . SER A 1 112 ? -22.259 23.126 22.864 1.00 85.94 112 SER A N 1
ATOM 839 C CA . SER A 1 112 ? -22.229 23.218 21.399 1.00 85.94 112 SER A CA 1
ATOM 840 C C . SER A 1 112 ? -23.160 24.313 20.867 1.00 85.94 112 SER A C 1
ATOM 842 O O . SER A 1 112 ? -22.747 25.103 20.020 1.00 85.94 112 SER A O 1
ATOM 844 N N . TRP A 1 113 ? -24.376 24.418 21.408 1.00 83.88 113 TRP A N 1
ATOM 845 C CA . TRP A 1 113 ? -25.344 25.456 21.051 1.00 83.88 113 TRP A CA 1
ATOM 846 C C . TRP A 1 113 ? -24.819 26.852 21.389 1.00 83.88 113 TRP A C 1
ATOM 848 O O . TRP A 1 113 ? -24.889 27.765 20.569 1.00 83.88 113 TRP A O 1
ATOM 858 N N . ARG A 1 114 ? -24.224 27.011 22.576 1.00 76.62 114 ARG A N 1
ATOM 859 C CA . ARG A 1 114 ? -23.590 28.267 22.989 1.00 76.62 114 ARG A CA 1
ATOM 860 C C . ARG A 1 114 ? -22.414 28.643 22.085 1.00 76.62 114 ARG A C 1
ATOM 862 O O . ARG A 1 114 ? -22.296 29.804 21.722 1.00 76.62 114 ARG A O 1
ATOM 869 N N . SER A 1 115 ? -21.609 27.672 21.655 1.00 69.38 115 SER A N 1
ATOM 870 C CA . SER A 1 115 ? -20.516 27.902 20.701 1.00 69.38 115 SER A CA 1
ATOM 871 C C . SER A 1 115 ? -20.993 28.281 19.290 1.00 69.38 115 SER A C 1
ATOM 873 O O . SER A 1 115 ? -20.217 28.864 18.536 1.00 69.38 115 SER A O 1
ATOM 875 N N . GLY A 1 116 ? -22.232 27.947 18.910 1.00 59.62 116 GLY A N 1
ATOM 876 C CA . GLY A 1 116 ? -22.844 28.346 17.637 1.00 59.62 116 GLY A CA 1
ATOM 877 C C . GLY A 1 116 ? -23.553 29.706 17.670 1.00 59.62 116 GLY A C 1
ATOM 878 O O . GLY A 1 116 ? -23.840 30.251 16.610 1.00 59.62 116 GLY A O 1
ATOM 879 N N . GLY A 1 117 ? -23.824 30.249 18.864 1.00 56.59 117 GLY A N 1
ATOM 880 C CA . GLY A 1 117 ? -24.497 31.538 19.073 1.00 56.59 117 GLY A CA 1
ATOM 881 C C . GLY A 1 117 ? -23.566 32.751 19.199 1.00 56.59 117 GLY A C 1
ATOM 882 O O . GLY A 1 117 ? -24.057 33.869 19.297 1.00 56.59 117 GLY A O 1
ATOM 883 N N . GLU A 1 118 ? -22.244 32.549 19.191 1.00 50.25 118 GLU A N 1
ATOM 884 C CA . GLU A 1 118 ? -21.227 33.617 19.161 1.00 50.25 118 GLU A CA 1
ATOM 885 C C . GLU A 1 118 ? -20.687 33.850 17.734 1.00 50.25 118 GLU A C 1
ATOM 887 O O . GLU A 1 118 ? -19.477 33.914 17.502 1.00 50.25 118 GLU A O 1
ATOM 892 N N . ARG A 1 119 ? -21.596 33.960 16.759 1.00 45.84 119 ARG A N 1
ATOM 893 C CA . ARG A 1 119 ? -21.337 34.597 15.461 1.00 45.84 119 ARG A CA 1
ATOM 894 C C . ARG A 1 119 ? -22.415 35.621 15.164 1.00 45.84 119 ARG A C 1
ATOM 896 O O . ARG A 1 119 ? -23.601 35.236 15.232 1.00 45.84 119 ARG A O 1
#

Organism: NCBI:txid702114

Foldseek 3Di:
DDDPPPVVVVVVVVVVVVVVVVVCCVVCVPVPDPFDADPNHTPPDVVVVVVCVVVVVVVVVVVVVVVVCCCCVVVVVVVVVVVVVVVVVCVVVCVVCVVVVVVVVVVVVVVVVVVVPPD